Protein AF-A0A497JGT0-F1 (afdb_monomer)

Sequence (75 aa):
LIVVPRLKKFNEHTDDHQIDLARALEEKGKALAVFNLRNLAQAIQKAKHFRPKTKSSRAKLIKRIGNFLEECTCE

Organism: NCBI:txid3101447

Solvent-accessible surface area (backbone atoms only — not comparable to full-atom values): 4567 Å² total; per-residue (Å²): 99,78,41,69,58,81,46,55,92,74,74,73,49,94,65,70,66,58,53,53,53,38,48,55,33,31,76,60,42,50,32,47,57,38,84,45,76,88,49,40,69,60,48,53,62,51,50,77,74,57,73,57,62,80,76,75,56,59,65,62,49,53,50,51,52,51,53,52,50,58,66,67,66,76,117

Radius of gyration: 18.61 Å; Cα contacts (8 Å, |Δi|>4): 56; chains: 1; bounding box: 32×44×46 Å

Nearest PDB structures (foldseek):
  6llw-assembly2_B  TM=5.082E-01  e=2.565E+00  Fagopyrum esculentum
  6llw-assembly1_A  TM=4.877E-01  e=2.394E+00  Fagopyrum esculentum
  6llz-assembly2_B  TM=4.456E-01  e=3.624E+00  Fagopyrum esculentum

Secondary structure (DSSP, 8-state):
-EE-PPPGGGTS---THHHHHHHHHHHTTS-EE-S-GGGHHHHHHHHHH-------THHHHHHHHHHHHHHHT--

Structure (mmCIF, N/CA/C/O backbone):
data_AF-A0A497JGT0-F1
#
_entry.id   AF-A0A497JGT0-F1
#
loop_
_atom_site.group_PDB
_atom_site.id
_atom_site.type_symbol
_atom_site.label_atom_id
_atom_site.label_alt_id
_atom_site.label_comp_id
_atom_site.label_asym_id
_atom_site.label_entity_id
_atom_site.label_seq_id
_atom_site.pdbx_PDB_ins_code
_atom_site.Cartn_x
_atom_site.Cartn_y
_atom_site.Cartn_z
_atom_site.occupancy
_atom_site.B_iso_or_equiv
_atom_site.auth_seq_id
_atom_site.auth_comp_id
_atom_site.auth_asym_id
_atom_site.auth_atom_id
_atom_site.pdbx_PDB_model_num
ATOM 1 N N . LEU A 1 1 ? -8.345 -5.471 -5.394 1.00 72.38 1 LEU A N 1
ATOM 2 C CA . LEU A 1 1 ? -8.050 -4.283 -6.224 1.00 72.38 1 LEU A CA 1
ATOM 3 C C . LEU A 1 1 ? -6.553 -4.270 -6.504 1.00 72.38 1 LEU A C 1
ATOM 5 O O . LEU A 1 1 ? -5.788 -4.300 -5.547 1.00 72.38 1 LEU A O 1
ATOM 9 N N . ILE A 1 2 ? -6.148 -4.306 -7.773 1.00 78.56 2 ILE A N 1
ATOM 10 C CA . ILE A 1 2 ? -4.741 -4.189 -8.184 1.00 78.56 2 ILE A CA 1
ATOM 11 C C . ILE A 1 2 ? -4.582 -2.805 -8.810 1.00 78.56 2 ILE A C 1
ATOM 13 O O . ILE A 1 2 ? -5.382 -2.441 -9.668 1.00 78.56 2 ILE A O 1
ATOM 17 N N . VAL A 1 3 ? -3.591 -2.040 -8.362 1.00 79.62 3 VAL A N 1
ATOM 18 C CA . VAL A 1 3 ? -3.276 -0.712 -8.897 1.00 79.62 3 VAL A CA 1
ATOM 19 C C . VAL A 1 3 ? -1.934 -0.807 -9.605 1.00 79.62 3 VAL A C 1
ATOM 21 O O . VAL A 1 3 ? -0.936 -1.179 -8.994 1.00 79.62 3 VAL A O 1
ATOM 24 N N . VAL A 1 4 ? -1.911 -0.485 -10.895 1.00 78.69 4 VAL A N 1
ATOM 25 C CA . VAL A 1 4 ? -0.690 -0.468 -11.710 1.00 78.69 4 VAL A CA 1
ATOM 26 C C . VAL A 1 4 ? -0.430 0.988 -12.108 1.00 78.69 4 VAL A C 1
ATOM 28 O O . VAL A 1 4 ? -0.998 1.445 -13.101 1.00 78.69 4 VAL A O 1
ATOM 31 N N . PRO A 1 5 ? 0.332 1.761 -11.311 1.00 67.94 5 PRO A N 1
ATOM 32 C CA . PRO A 1 5 ? 0.624 3.149 -11.644 1.00 67.94 5 PRO A CA 1
ATOM 33 C C . PRO A 1 5 ? 1.480 3.229 -12.912 1.00 67.94 5 PRO A C 1
ATOM 35 O O . PRO A 1 5 ? 2.405 2.438 -13.115 1.00 67.94 5 PRO A O 1
ATOM 38 N N . ARG A 1 6 ? 1.172 4.208 -13.764 1.00 63.84 6 ARG A N 1
ATOM 39 C CA . ARG A 1 6 ? 1.951 4.519 -14.966 1.00 63.84 6 ARG A CA 1
ATOM 40 C C . ARG A 1 6 ? 3.271 5.153 -14.529 1.00 63.84 6 ARG A C 1
ATOM 42 O O . ARG A 1 6 ? 3.271 6.133 -13.793 1.00 63.84 6 ARG A O 1
ATOM 49 N N . LEU A 1 7 ? 4.399 4.564 -14.922 1.00 62.50 7 LEU A N 1
ATOM 50 C CA . LEU A 1 7 ? 5.720 5.016 -14.476 1.00 62.50 7 LEU A CA 1
ATOM 51 C C . LEU A 1 7 ? 6.388 5.951 -15.490 1.00 62.50 7 LEU A C 1
ATOM 53 O O . LEU A 1 7 ? 6.427 5.644 -16.682 1.00 62.50 7 LEU A O 1
ATOM 57 N N . LYS A 1 8 ? 7.077 6.986 -14.981 1.00 58.88 8 LYS A N 1
ATOM 58 C CA . LYS A 1 8 ? 8.006 7.855 -15.740 1.00 58.88 8 LYS A CA 1
ATOM 59 C C . LYS A 1 8 ? 9.005 7.074 -16.602 1.00 58.88 8 LYS A C 1
ATOM 61 O O . LYS A 1 8 ? 9.351 7.523 -17.685 1.00 58.88 8 LYS A O 1
ATOM 66 N N . LYS A 1 9 ? 9.438 5.884 -16.162 1.00 58.50 9 LYS A N 1
ATOM 67 C CA . LYS A 1 9 ? 10.386 5.016 -16.892 1.00 58.50 9 LYS A CA 1
ATOM 68 C C . LYS A 1 9 ? 9.893 4.589 -18.286 1.00 58.50 9 LYS A C 1
ATOM 70 O O . LYS A 1 9 ? 10.719 4.277 -19.136 1.00 58.50 9 LYS A O 1
ATOM 75 N N . PHE A 1 10 ? 8.580 4.569 -18.514 1.00 61.41 10 PHE A N 1
ATOM 76 C CA . PHE A 1 10 ? 7.984 4.299 -19.828 1.00 61.41 10 PHE A CA 1
ATOM 77 C C . PHE A 1 10 ? 7.607 5.583 -20.583 1.00 61.41 10 PHE A C 1
ATOM 79 O O . PHE A 1 10 ? 6.937 5.514 -21.605 1.00 61.41 10 PHE A O 1
ATOM 86 N N . ASN A 1 11 ? 8.037 6.751 -20.090 1.00 58.72 11 ASN A N 1
ATOM 87 C CA . ASN A 1 11 ? 7.763 8.071 -20.657 1.00 58.72 11 ASN A CA 1
ATOM 88 C C . ASN A 1 11 ? 6.261 8.437 -20.732 1.00 58.72 11 ASN A C 1
ATOM 90 O O . ASN A 1 11 ? 5.884 9.322 -21.495 1.00 58.72 11 ASN A O 1
ATOM 94 N N . GLU A 1 12 ? 5.405 7.767 -19.944 1.00 60.62 12 GLU A N 1
ATOM 95 C CA . GLU A 1 12 ? 3.940 7.903 -20.019 1.00 60.62 12 GLU A CA 1
ATOM 96 C C . GLU A 1 12 ? 3.352 9.034 -19.150 1.00 60.62 12 GLU A C 1
ATOM 98 O O . GLU A 1 12 ? 2.260 9.490 -19.477 1.00 60.62 12 GLU A O 1
ATOM 103 N N . HIS A 1 13 ? 4.012 9.517 -18.078 1.00 50.41 13 HIS A N 1
ATOM 104 C CA . HIS A 1 13 ? 3.530 10.677 -17.290 1.00 50.41 13 HIS A CA 1
ATOM 105 C C . HIS A 1 13 ? 4.554 11.271 -16.304 1.00 50.41 13 HIS A C 1
ATOM 107 O O . HIS A 1 13 ? 5.478 10.579 -15.884 1.00 50.41 13 HIS A O 1
ATOM 113 N N . THR A 1 14 ? 4.348 12.538 -15.907 1.00 49.12 14 THR A N 1
ATOM 114 C CA . THR A 1 14 ? 5.288 13.397 -15.150 1.00 49.12 14 THR A CA 1
ATOM 115 C C . THR A 1 14 ? 4.961 13.559 -13.656 1.00 49.12 14 THR A C 1
ATOM 117 O O . THR A 1 14 ? 5.584 14.392 -13.008 1.00 49.12 14 THR A O 1
ATOM 120 N N . ASP A 1 15 ? 4.028 12.792 -13.085 1.00 56.88 15 ASP A N 1
ATOM 121 C CA . ASP A 1 15 ? 3.430 13.155 -11.790 1.00 56.88 15 ASP A CA 1
ATOM 122 C C . ASP A 1 15 ? 3.595 12.078 -10.702 1.00 56.88 15 ASP A C 1
ATOM 124 O O . ASP A 1 15 ? 2.982 11.007 -10.739 1.00 56.88 15 ASP A O 1
ATOM 128 N N . ASP A 1 16 ? 4.469 12.365 -9.737 1.00 62.31 16 ASP A N 1
ATOM 129 C CA . ASP A 1 16 ? 4.853 11.476 -8.635 1.00 62.31 16 ASP A CA 1
ATOM 130 C C . ASP A 1 16 ? 3.691 11.230 -7.644 1.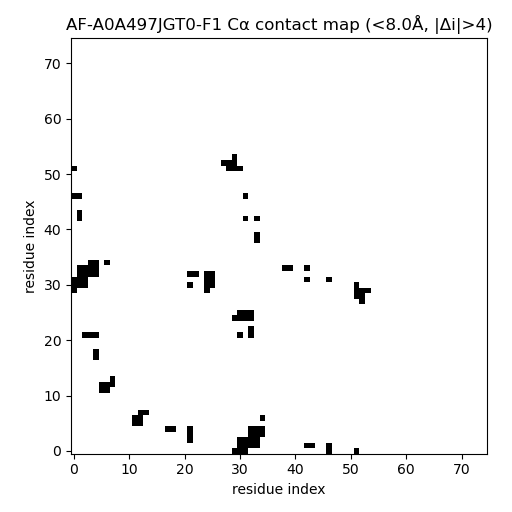00 62.31 16 ASP A C 1
ATOM 132 O O . ASP A 1 16 ? 3.637 10.188 -6.986 1.00 62.31 16 ASP A O 1
ATOM 136 N N . HIS A 1 17 ? 2.669 12.096 -7.637 1.00 68.31 17 HIS A N 1
ATOM 137 C CA . HIS A 1 17 ? 1.508 11.984 -6.749 1.00 68.31 17 HIS A CA 1
ATOM 138 C C . HIS A 1 17 ? 0.664 10.715 -6.969 1.00 68.31 17 HIS A C 1
ATOM 140 O O . HIS A 1 17 ? 0.040 10.206 -6.032 1.00 68.31 17 HIS A O 1
ATOM 146 N N . GLN A 1 18 ? 0.648 10.144 -8.181 1.00 67.94 18 GLN A N 1
ATOM 147 C CA . GLN A 1 18 ? -0.066 8.881 -8.430 1.00 67.94 18 GLN A CA 1
ATOM 148 C C . GLN A 1 18 ? 0.599 7.685 -7.735 1.00 67.94 18 GLN A C 1
ATOM 150 O O . GLN A 1 18 ? -0.081 6.742 -7.316 1.00 67.94 18 GLN A O 1
ATOM 155 N N . ILE A 1 19 ? 1.926 7.723 -7.590 1.00 75.06 19 ILE A N 1
ATOM 156 C CA . ILE A 1 19 ? 2.699 6.686 -6.900 1.00 75.06 19 ILE A CA 1
ATOM 157 C C . ILE A 1 19 ? 2.392 6.738 -5.405 1.00 75.06 19 ILE A C 1
ATOM 159 O O . ILE A 1 19 ? 2.176 5.691 -4.790 1.00 75.06 19 ILE A O 1
ATOM 163 N N . ASP A 1 20 ? 2.294 7.940 -4.840 1.00 79.12 20 ASP A N 1
ATOM 164 C CA . ASP A 1 20 ? 1.955 8.135 -3.431 1.00 79.12 20 ASP A CA 1
ATOM 165 C C . ASP A 1 20 ? 0.556 7.613 -3.102 1.00 79.12 20 ASP A C 1
ATOM 167 O O . ASP A 1 20 ? 0.368 6.927 -2.096 1.00 79.12 20 ASP A O 1
ATOM 171 N N . LEU A 1 21 ? -0.421 7.837 -3.986 1.00 79.50 21 LEU A N 1
ATOM 172 C CA . LEU A 1 21 ? -1.759 7.271 -3.822 1.00 79.50 21 LEU A CA 1
ATOM 173 C C . LEU A 1 21 ? -1.742 5.736 -3.875 1.00 79.50 21 LEU A C 1
ATOM 175 O O . LEU A 1 21 ? -2.379 5.083 -3.044 1.00 79.50 21 LEU A O 1
ATOM 179 N N . ALA A 1 22 ? -1.005 5.149 -4.823 1.00 80.75 22 ALA A N 1
ATOM 180 C CA . ALA A 1 22 ? -0.871 3.697 -4.929 1.00 80.75 22 ALA A CA 1
ATOM 181 C C . ALA A 1 22 ? -0.2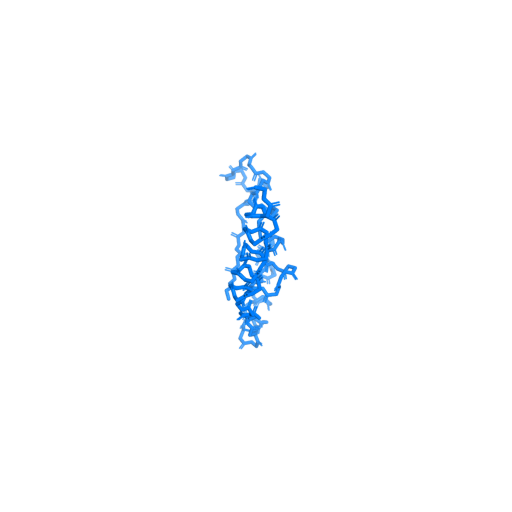39 3.096 -3.660 1.00 80.75 22 ALA A C 1
ATOM 183 O O . ALA A 1 22 ? -0.757 2.109 -3.132 1.00 80.75 22 ALA A O 1
ATOM 184 N N . ARG A 1 23 ? 0.810 3.733 -3.118 1.00 80.19 23 ARG A N 1
ATOM 185 C CA . ARG A 1 23 ? 1.443 3.345 -1.845 1.00 80.19 23 ARG A CA 1
ATOM 186 C C . ARG A 1 23 ? 0.489 3.477 -0.665 1.00 80.19 23 ARG A C 1
ATOM 188 O O . ARG A 1 23 ? 0.343 2.534 0.104 1.00 80.19 23 ARG A O 1
ATOM 195 N N . ALA A 1 24 ? -0.222 4.596 -0.549 1.00 81.69 24 ALA A N 1
ATOM 196 C CA . ALA A 1 24 ? -1.170 4.820 0.541 1.00 81.69 24 ALA A CA 1
ATOM 197 C C . ALA A 1 24 ? -2.331 3.807 0.531 1.00 81.69 24 ALA A C 1
ATOM 199 O O . ALA A 1 24 ? -2.851 3.428 1.585 1.00 81.69 24 ALA A O 1
ATOM 200 N N . LEU A 1 25 ? -2.764 3.353 -0.649 1.00 80.44 25 LEU A N 1
ATOM 201 C CA . LEU A 1 25 ? -3.781 2.307 -0.787 1.00 80.44 25 LEU A CA 1
ATOM 202 C C . LEU A 1 25 ? -3.249 0.917 -0.416 1.00 80.44 25 LEU A C 1
ATOM 204 O O . LEU A 1 25 ? -3.997 0.121 0.165 1.00 80.44 25 LEU A O 1
ATOM 208 N N . GLU A 1 26 ? -1.987 0.637 -0.730 1.00 81.81 26 GLU A N 1
ATOM 209 C CA . GLU A 1 26 ? -1.300 -0.594 -0.340 1.00 81.81 26 GLU A CA 1
ATOM 210 C C . GLU A 1 26 ? -1.050 -0.664 1.167 1.00 81.81 26 GLU A C 1
ATOM 212 O O . GLU A 1 26 ? -1.440 -1.643 1.803 1.00 81.81 26 GLU A O 1
ATOM 217 N N . GLU A 1 27 ? -0.529 0.406 1.767 1.00 81.50 27 GLU A N 1
ATOM 218 C CA . GLU A 1 27 ? -0.283 0.510 3.210 1.00 81.50 27 GLU A CA 1
ATOM 219 C C . GLU A 1 27 ? -1.575 0.336 4.021 1.00 81.50 27 GLU A C 1
ATOM 221 O O . GLU A 1 27 ? -1.619 -0.367 5.032 1.00 81.50 27 GLU A O 1
ATOM 226 N N . LYS A 1 28 ? -2.686 0.898 3.529 1.00 77.19 28 LYS A N 1
ATOM 227 C CA . LYS A 1 28 ? -4.008 0.722 4.149 1.00 77.19 28 LYS A CA 1
ATOM 228 C C . LYS A 1 28 ? -4.604 -0.672 3.926 1.00 77.19 28 LYS A C 1
ATOM 230 O O . LYS A 1 28 ? -5.720 -0.925 4.387 1.00 77.19 28 LYS A O 1
ATOM 235 N N . GLY A 1 29 ? -3.914 -1.568 3.214 1.00 75.06 29 GLY A N 1
ATOM 236 C CA . GLY A 1 29 ? -4.388 -2.913 2.895 1.00 75.06 29 GLY A CA 1
ATOM 237 C C . GLY A 1 29 ? -5.677 -2.896 2.074 1.00 75.06 29 GLY A C 1
ATOM 238 O O . GLY A 1 29 ? -6.542 -3.757 2.252 1.00 75.06 29 GLY A O 1
ATOM 239 N N . LYS A 1 30 ? -5.845 -1.880 1.218 1.00 74.38 30 LYS A N 1
ATOM 240 C CA . LYS A 1 30 ? -7.02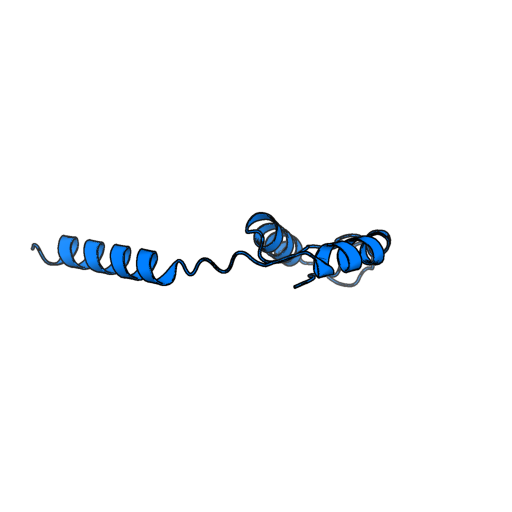6 -1.701 0.358 1.00 74.38 30 LYS A CA 1
ATOM 241 C C . LYS A 1 30 ? -6.767 -2.115 -1.088 1.00 74.38 30 LYS A C 1
ATOM 243 O O . LYS A 1 30 ? -7.700 -2.549 -1.763 1.00 74.38 30 LYS A O 1
ATOM 248 N N . ALA A 1 31 ? -5.524 -2.021 -1.552 1.00 80.25 31 ALA A N 1
ATOM 249 C CA . ALA A 1 31 ? -5.110 -2.461 -2.879 1.00 80.25 31 ALA A CA 1
ATOM 250 C C . ALA A 1 31 ? -3.712 -3.092 -2.854 1.00 80.25 31 ALA A C 1
ATOM 252 O O . ALA A 1 31 ? -2.992 -2.948 -1.878 1.00 80.25 31 ALA A O 1
ATOM 253 N N . LEU A 1 32 ? -3.339 -3.785 -3.928 1.00 81.81 32 LEU A N 1
ATOM 254 C CA . LEU A 1 32 ? -1.963 -4.217 -4.181 1.00 81.81 32 LEU A CA 1
ATOM 255 C C . LEU A 1 32 ? -1.370 -3.304 -5.252 1.00 81.81 32 LEU A C 1
ATOM 257 O O . LEU A 1 32 ? -1.931 -3.236 -6.352 1.00 81.81 32 LEU A O 1
ATOM 261 N N . ALA A 1 33 ? -0.285 -2.598 -4.937 1.00 82.50 33 ALA A N 1
ATOM 262 C CA . ALA A 1 33 ? 0.360 -1.688 -5.874 1.00 82.50 33 ALA A CA 1
ATOM 263 C C . ALA A 1 33 ? 1.459 -2.427 -6.649 1.00 82.50 33 ALA A C 1
ATOM 265 O O . ALA A 1 33 ? 2.344 -3.061 -6.080 1.00 82.50 33 ALA A O 1
ATOM 266 N N . VAL A 1 34 ? 1.409 -2.366 -7.978 1.00 83.25 34 VAL A N 1
ATOM 267 C CA . VAL A 1 34 ? 2.368 -3.044 -8.857 1.00 83.25 34 VAL A CA 1
ATOM 268 C C . VAL A 1 34 ? 3.144 -2.006 -9.641 1.00 83.25 34 VAL A C 1
ATOM 270 O O . VAL A 1 34 ? 2.726 -1.567 -10.706 1.00 83.25 34 VAL A O 1
ATOM 273 N N . PHE A 1 35 ? 4.310 -1.640 -9.120 1.00 76.12 35 PHE A N 1
ATOM 274 C CA . PHE A 1 35 ? 5.204 -0.689 -9.780 1.00 76.12 35 PHE A CA 1
ATOM 275 C C . PHE A 1 35 ? 5.987 -1.330 -10.935 1.00 76.12 35 PHE A C 1
ATOM 277 O O . PHE A 1 35 ? 6.425 -0.644 -11.843 1.00 76.12 35 PHE A O 1
ATOM 284 N N . ASN A 1 36 ? 6.169 -2.653 -10.943 1.00 76.94 36 ASN A N 1
ATOM 285 C CA . ASN A 1 36 ? 6.903 -3.342 -12.004 1.00 76.94 36 ASN A CA 1
ATOM 286 C C . ASN A 1 36 ? 6.027 -4.414 -12.654 1.00 76.94 36 ASN A C 1
ATOM 288 O O . ASN A 1 36 ? 5.596 -5.349 -11.981 1.00 76.94 36 ASN A O 1
ATOM 292 N N . L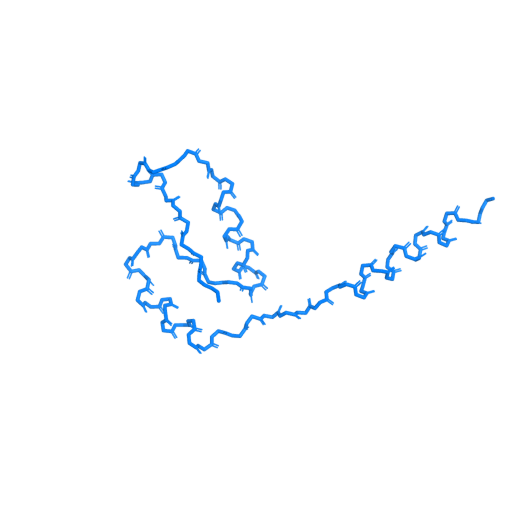EU A 1 37 ? 5.824 -4.315 -13.970 1.00 77.56 37 LEU A N 1
ATOM 293 C CA . LEU A 1 37 ? 5.033 -5.269 -14.754 1.00 77.56 37 LEU A CA 1
ATOM 294 C C . LEU A 1 37 ? 5.547 -6.711 -14.643 1.00 77.56 37 LEU A C 1
ATOM 296 O O . LEU A 1 37 ? 4.748 -7.641 -14.678 1.00 77.56 37 LEU A O 1
ATOM 300 N N . ARG A 1 38 ? 6.851 -6.920 -14.412 1.00 80.06 38 ARG A N 1
ATOM 301 C CA . ARG A 1 38 ? 7.407 -8.265 -14.157 1.00 80.06 38 ARG A CA 1
ATOM 302 C C . ARG A 1 38 ? 6.797 -8.926 -12.917 1.00 80.06 38 ARG A C 1
ATOM 304 O O . ARG A 1 38 ? 6.662 -10.143 -12.867 1.00 80.06 38 ARG A O 1
ATOM 311 N N . ASN A 1 39 ? 6.366 -8.121 -11.948 1.00 79.12 39 ASN A N 1
ATOM 312 C CA . ASN A 1 39 ? 5.748 -8.586 -10.711 1.00 79.12 39 ASN A CA 1
ATOM 313 C C . ASN A 1 39 ? 4.218 -8.679 -10.822 1.00 79.12 39 ASN A C 1
ATOM 315 O O . ASN A 1 39 ? 3.570 -9.117 -9.872 1.00 79.12 39 ASN A O 1
ATOM 319 N N . LEU A 1 40 ? 3.624 -8.310 -11.965 1.00 81.19 40 LEU A N 1
ATOM 320 C CA . LEU A 1 40 ? 2.175 -8.338 -12.167 1.00 81.19 40 LEU A CA 1
ATOM 321 C C . LEU A 1 40 ? 1.614 -9.755 -12.035 1.00 81.19 40 LEU A C 1
ATOM 323 O O . LEU A 1 40 ? 0.619 -9.953 -11.345 1.00 81.19 40 LEU A O 1
ATOM 327 N N . ALA A 1 41 ? 2.285 -10.752 -12.617 1.00 82.31 41 ALA A N 1
ATOM 328 C CA . ALA A 1 41 ? 1.869 -12.150 -12.506 1.00 82.31 41 ALA A CA 1
ATOM 329 C C . ALA A 1 41 ? 1.813 -12.619 -11.039 1.00 82.31 41 ALA A C 1
ATOM 331 O O . ALA A 1 41 ? 0.844 -13.249 -10.614 1.00 82.31 41 ALA A O 1
ATOM 332 N N . GLN A 1 42 ? 2.811 -12.245 -10.233 1.00 83.06 42 GLN A N 1
ATOM 333 C CA . GLN A 1 42 ? 2.832 -12.547 -8.800 1.00 83.06 42 GLN A CA 1
ATOM 334 C C . GLN A 1 42 ? 1.748 -11.776 -8.036 1.00 83.06 42 GLN A C 1
ATOM 336 O O . GLN A 1 42 ? 1.084 -12.334 -7.162 1.00 83.06 42 GLN A O 1
ATOM 341 N N . ALA A 1 43 ? 1.536 -10.504 -8.373 1.00 80.94 43 ALA A N 1
ATOM 342 C CA . ALA A 1 43 ? 0.504 -9.676 -7.763 1.00 80.94 43 ALA A CA 1
ATOM 343 C C . ALA A 1 43 ? -0.909 -10.196 -8.056 1.00 80.94 43 ALA A C 1
ATOM 345 O O . ALA A 1 43 ? -1.750 -10.174 -7.163 1.00 80.94 43 ALA A O 1
ATOM 346 N N . ILE A 1 44 ? -1.161 -10.736 -9.252 1.00 81.69 44 ILE A N 1
ATOM 347 C CA . ILE A 1 44 ? -2.428 -11.390 -9.606 1.00 81.69 44 ILE A CA 1
ATOM 348 C C . ILE A 1 44 ? -2.667 -12.622 -8.722 1.00 81.69 44 ILE A C 1
ATOM 350 O O . ILE A 1 44 ? -3.769 -12.801 -8.205 1.00 81.69 44 ILE A O 1
ATOM 354 N N . GLN A 1 45 ? -1.642 -13.448 -8.480 1.00 83.62 45 GLN A N 1
ATOM 355 C CA . GLN A 1 45 ? -1.772 -14.605 -7.582 1.00 83.62 45 GLN A CA 1
ATOM 356 C C . GLN A 1 45 ? -2.035 -14.182 -6.128 1.00 83.62 45 GLN A C 1
ATOM 358 O O . GLN A 1 45 ? -2.881 -14.772 -5.452 1.00 83.62 45 GLN A O 1
ATOM 363 N N . LYS A 1 46 ? -1.373 -13.118 -5.656 1.00 79.81 46 LYS A N 1
ATOM 364 C CA . LYS A 1 46 ? -1.639 -12.526 -4.334 1.00 79.81 46 LYS A CA 1
ATOM 365 C C . LYS A 1 46 ? -3.040 -11.917 -4.252 1.00 79.81 46 LYS A C 1
ATOM 367 O O . LYS A 1 46 ? -3.708 -12.067 -3.233 1.00 79.81 46 LYS A O 1
ATOM 372 N N . ALA A 1 47 ? -3.521 -11.295 -5.328 1.00 80.44 47 ALA A N 1
ATOM 373 C CA . ALA A 1 47 ? -4.839 -10.673 -5.387 1.00 80.44 47 ALA A CA 1
ATOM 374 C C . ALA A 1 47 ? -5.984 -11.680 -5.225 1.00 80.44 47 ALA A C 1
ATOM 376 O O . ALA A 1 47 ? -7.002 -11.323 -4.638 1.00 80.44 47 ALA A O 1
ATOM 377 N N . LYS A 1 48 ? -5.806 -12.938 -5.658 1.00 79.25 48 LYS A N 1
ATOM 378 C CA . LYS A 1 48 ? -6.790 -14.015 -5.432 1.00 79.25 48 LYS A CA 1
ATOM 379 C C . LYS A 1 48 ? -7.087 -14.255 -3.950 1.00 79.25 48 LYS A C 1
ATOM 381 O O . LYS A 1 48 ? -8.205 -14.612 -3.601 1.00 79.25 48 LYS A O 1
ATOM 386 N N . HIS A 1 49 ? -6.100 -14.033 -3.085 1.00 78.25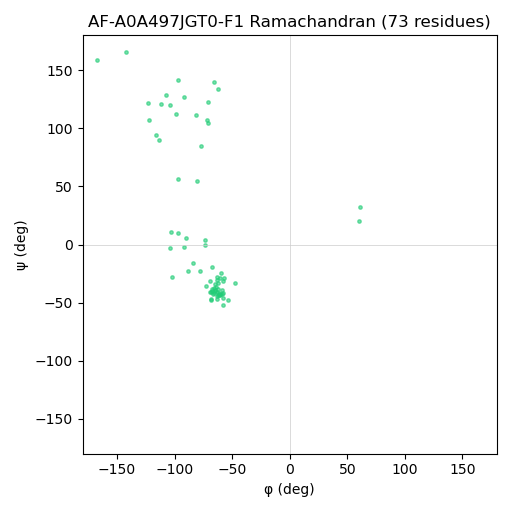 49 HIS A N 1
ATOM 387 C CA . HIS A 1 49 ? -6.210 -14.238 -1.638 1.00 78.25 49 HIS A CA 1
ATOM 388 C C . HIS A 1 49 ? -6.352 -12.919 -0.865 1.00 78.25 49 HIS A C 1
ATOM 390 O O . HIS A 1 49 ? -6.504 -12.912 0.356 1.00 78.25 49 HIS A O 1
ATOM 396 N N . PHE A 1 50 ? -6.305 -11.786 -1.563 1.00 77.62 50 PHE A N 1
ATOM 397 C CA . PHE A 1 50 ? -6.339 -10.471 -0.950 1.00 77.62 50 PHE A CA 1
ATOM 398 C C . PHE A 1 50 ? -7.776 -10.068 -0.614 1.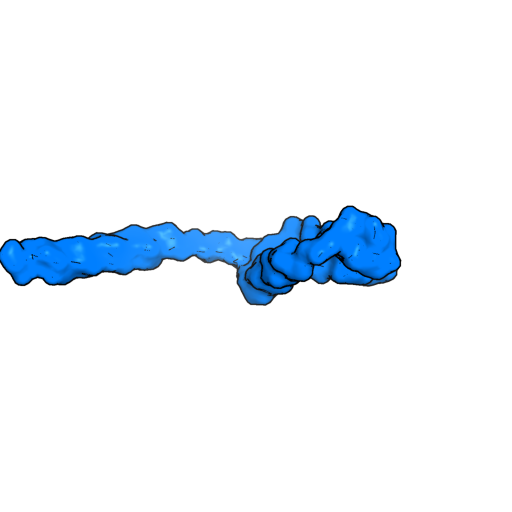00 77.62 50 PHE A C 1
ATOM 400 O O . PHE A 1 50 ? -8.580 -9.772 -1.499 1.00 77.62 50 PHE A O 1
ATOM 407 N N . ARG A 1 51 ? -8.091 -9.995 0.682 1.00 71.19 51 ARG A N 1
ATOM 408 C CA . ARG A 1 51 ? -9.335 -9.389 1.172 1.00 71.19 51 ARG A CA 1
ATOM 409 C C . ARG A 1 51 ? -9.059 -7.960 1.643 1.00 71.19 51 ARG A C 1
ATOM 411 O O . ARG A 1 51 ? -8.370 -7.795 2.652 1.00 71.19 51 ARG A O 1
ATOM 418 N N . PRO A 1 52 ? -9.588 -6.929 0.960 1.00 69.56 52 PRO A N 1
ATOM 419 C CA . PRO A 1 52 ? -9.394 -5.555 1.392 1.00 69.56 52 PRO A CA 1
ATOM 420 C C . PRO A 1 52 ? -10.025 -5.343 2.771 1.00 69.56 52 PRO A C 1
ATOM 422 O O . PRO A 1 52 ? -11.165 -5.742 3.021 1.00 69.56 52 PRO A O 1
ATOM 425 N 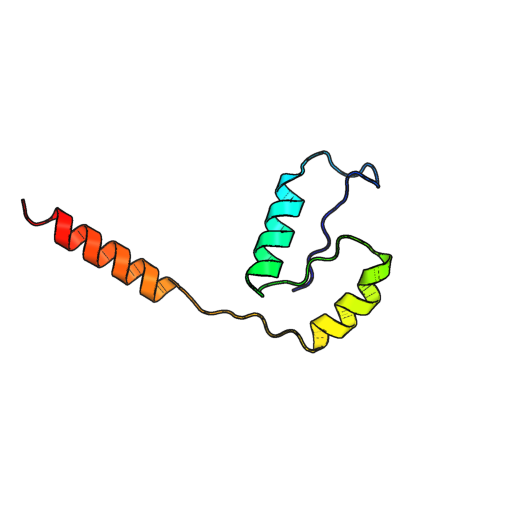N . LYS A 1 53 ? -9.292 -4.689 3.679 1.00 64.50 53 LYS A N 1
ATOM 426 C CA . LYS A 1 53 ? -9.831 -4.305 4.990 1.00 64.50 53 LYS A CA 1
ATOM 427 C C . LYS A 1 53 ? -10.731 -3.081 4.831 1.00 64.50 53 LYS A C 1
ATOM 429 O O . LYS A 1 53 ? -10.323 -1.943 5.053 1.00 64.50 53 LYS A O 1
ATOM 434 N N . THR A 1 54 ? -11.992 -3.311 4.486 1.00 59.50 54 THR A N 1
ATOM 435 C CA . THR A 1 54 ? -13.025 -2.269 4.399 1.00 59.50 54 THR A CA 1
ATOM 436 C C . THR A 1 54 ? -13.568 -1.938 5.793 1.00 59.50 54 THR A C 1
ATOM 438 O O . THR A 1 54 ? -14.765 -2.025 6.048 1.00 59.50 54 THR A O 1
ATOM 441 N N . LYS A 1 55 ? -12.701 -1.588 6.754 1.00 58.47 55 LYS A N 1
ATOM 442 C CA . LYS A 1 55 ? -13.193 -1.024 8.019 1.00 58.47 55 LYS A CA 1
ATOM 443 C C . LYS A 1 55 ? -13.699 0.386 7.729 1.00 58.47 55 LYS A C 1
ATOM 445 O O . LYS A 1 55 ? -12.916 1.293 7.452 1.00 58.47 55 LYS A O 1
ATOM 450 N N . SER A 1 56 ? -15.019 0.548 7.734 1.00 60.78 56 SER A N 1
ATOM 451 C CA . SER A 1 56 ? -15.662 1.839 7.518 1.00 60.78 56 SER A CA 1
ATOM 452 C C . SER A 1 56 ? -15.429 2.725 8.741 1.00 60.78 56 SER A C 1
ATOM 454 O O . SER A 1 56 ? -16.051 2.549 9.785 1.00 60.78 56 SER A O 1
ATOM 456 N N . SER A 1 57 ? -14.521 3.693 8.624 1.00 65.62 57 SER A N 1
ATOM 457 C CA . SER A 1 57 ? -14.278 4.693 9.672 1.00 65.62 57 SER A CA 1
ATOM 458 C C . SER A 1 57 ? -15.400 5.735 9.775 1.00 65.62 57 SER A C 1
ATOM 460 O O . SER A 1 57 ? -15.277 6.661 10.572 1.00 65.62 57 SER A O 1
ATOM 462 N N . ARG A 1 58 ? -16.492 5.598 9.000 1.00 72.94 58 ARG A N 1
ATOM 463 C CA . ARG A 1 58 ? -17.618 6.547 8.976 1.00 72.94 58 ARG A CA 1
ATOM 464 C C . ARG A 1 58 ? -18.189 6.798 10.366 1.00 72.94 58 ARG A C 1
ATOM 466 O O . ARG A 1 58 ? -18.319 7.949 10.749 1.00 72.94 58 ARG A O 1
ATOM 473 N N . ALA A 1 59 ? -18.453 5.744 11.138 1.00 74.94 59 ALA A N 1
ATOM 474 C CA . ALA A 1 59 ? -19.008 5.884 12.485 1.00 74.94 59 ALA A CA 1
ATOM 475 C C . ALA A 1 59 ? -18.065 6.652 13.430 1.00 74.94 59 ALA A C 1
ATOM 477 O O . ALA A 1 59 ? -18.507 7.490 14.208 1.00 74.94 59 ALA A O 1
AT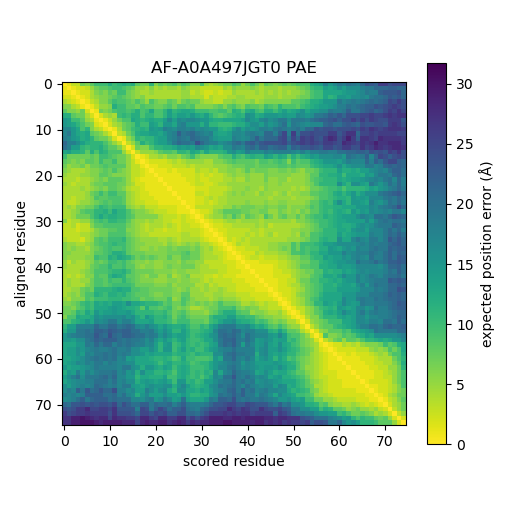OM 478 N N . LYS A 1 60 ? -16.748 6.423 13.320 1.00 78.19 60 LYS A N 1
ATOM 479 C CA . LYS A 1 60 ? -15.732 7.163 14.087 1.00 78.19 60 LYS A CA 1
ATOM 480 C C . LYS A 1 60 ? -15.644 8.631 13.674 1.00 78.19 60 LYS A C 1
ATOM 482 O O . LYS A 1 60 ? -15.442 9.479 14.535 1.00 78.19 60 LYS A O 1
ATOM 487 N N . LEU A 1 61 ? -15.772 8.916 12.379 1.00 81.19 61 LEU A N 1
ATOM 488 C C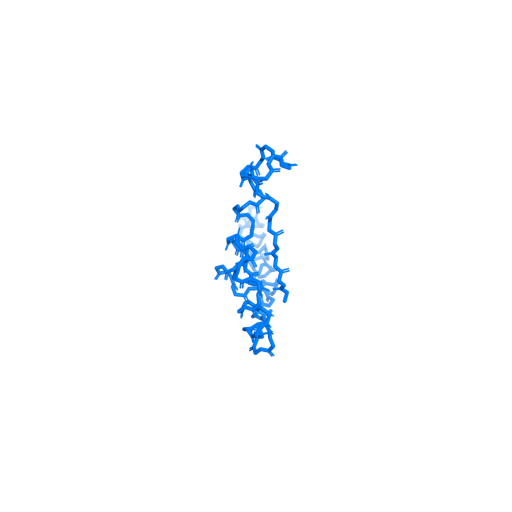A . LEU A 1 61 ? -15.748 10.279 11.857 1.00 81.19 61 LEU A CA 1
ATOM 489 C C . LEU A 1 61 ? -16.994 11.057 12.292 1.00 81.19 61 LEU A C 1
ATOM 491 O O . LEU A 1 61 ? -16.854 12.151 12.820 1.00 81.19 61 LEU A O 1
ATOM 495 N N . ILE A 1 62 ? -18.181 10.457 12.157 1.00 85.25 62 ILE A N 1
ATOM 496 C CA . ILE A 1 62 ? -19.447 11.047 12.617 1.00 85.25 62 ILE A CA 1
ATOM 497 C C . ILE A 1 62 ? -19.380 11.335 14.119 1.00 85.25 62 ILE A C 1
ATOM 499 O O . ILE A 1 62 ? -19.693 12.444 14.530 1.00 85.25 62 ILE A O 1
ATOM 503 N N . LYS A 1 63 ? -18.886 10.385 14.927 1.00 86.38 63 LYS A N 1
ATOM 504 C CA . LYS A 1 63 ? -18.720 10.586 16.373 1.00 86.38 63 LYS A CA 1
ATOM 505 C C . LYS A 1 63 ? -17.772 11.744 16.705 1.00 86.38 63 LYS A C 1
ATOM 507 O O . LYS A 1 63 ? -18.067 12.527 17.591 1.00 86.38 63 LYS A O 1
ATOM 512 N N . ARG A 1 64 ? -16.645 11.878 15.995 1.00 86.31 64 ARG A N 1
ATOM 513 C CA . ARG A 1 64 ? -15.709 12.996 16.214 1.00 86.31 64 ARG A CA 1
ATOM 514 C C . ARG A 1 64 ? -16.312 14.349 15.854 1.00 86.31 64 ARG A C 1
ATOM 516 O O . ARG A 1 64 ? -16.086 15.302 16.582 1.00 86.31 64 ARG A O 1
ATOM 523 N N . ILE A 1 65 ? -17.047 14.420 14.746 1.00 88.94 65 ILE A N 1
ATOM 524 C CA . ILE A 1 65 ? -17.716 15.658 14.330 1.00 88.94 65 ILE A CA 1
ATOM 525 C C . ILE A 1 65 ? -18.817 16.020 15.335 1.00 88.94 65 ILE A C 1
ATOM 527 O O . ILE A 1 65 ? -18.901 17.176 15.721 1.00 88.94 65 ILE A O 1
ATOM 531 N N . GLY A 1 66 ? -19.601 15.041 15.804 1.00 87.69 66 GLY A N 1
ATOM 532 C CA . GLY A 1 66 ? -20.615 15.247 16.845 1.00 87.69 66 GLY A CA 1
ATOM 533 C C . GLY A 1 66 ? -20.021 15.809 18.136 1.00 87.69 66 GLY A C 1
ATOM 534 O O . GLY A 1 66 ? -20.431 16.877 18.567 1.00 87.69 66 GLY A O 1
ATOM 535 N N . ASN A 1 67 ? -18.979 15.161 18.664 1.00 88.88 67 ASN A N 1
ATOM 536 C CA . ASN A 1 67 ? -18.288 15.625 19.868 1.00 88.88 67 ASN A CA 1
ATOM 537 C C . ASN A 1 67 ? -17.722 17.050 19.719 1.00 88.88 67 ASN A C 1
ATOM 539 O O . ASN A 1 67 ? -17.820 17.844 20.644 1.00 88.88 67 ASN A O 1
ATOM 543 N N . PHE A 1 68 ? -17.136 17.375 18.562 1.00 90.12 68 PHE A N 1
ATOM 544 C CA . PHE A 1 68 ? -16.598 18.714 18.303 1.00 90.12 68 PHE A CA 1
ATOM 545 C C . PHE A 1 68 ? -17.699 19.781 18.270 1.00 90.12 68 PHE A C 1
ATOM 547 O O . PHE A 1 68 ? -17.512 20.880 18.777 1.00 90.12 68 PHE A O 1
ATOM 554 N N . LEU A 1 69 ? -18.857 19.460 17.687 1.00 89.00 69 LEU A N 1
ATOM 555 C CA . LEU A 1 69 ? -19.995 20.374 17.663 1.00 89.00 69 LEU A CA 1
ATOM 556 C C . LEU A 1 69 ? -20.581 20.580 19.063 1.00 89.00 69 LEU A C 1
ATOM 558 O O . LEU A 1 69 ? -20.879 21.717 19.397 1.00 89.00 69 LEU A O 1
ATOM 562 N N . GLU A 1 70 ? -20.680 19.525 19.880 1.00 84.06 70 GLU A N 1
ATOM 563 C CA . GLU A 1 70 ? -21.120 19.626 21.281 1.00 84.06 70 GLU A CA 1
ATOM 564 C C . GLU A 1 70 ? -20.179 20.506 22.119 1.00 84.06 70 GLU A C 1
ATOM 566 O O . GLU A 1 70 ? -20.651 21.344 22.883 1.00 84.06 70 GLU A O 1
ATOM 571 N N . GLU A 1 71 ? -18.861 20.370 21.932 1.00 80.75 71 GLU A N 1
ATOM 572 C CA . GLU A 1 71 ? -17.848 21.209 22.589 1.00 80.75 71 GLU A CA 1
ATOM 573 C C . GLU A 1 71 ? -17.930 22.684 22.155 1.00 80.75 71 GLU A C 1
ATOM 575 O O . GLU A 1 71 ? -17.703 23.569 22.976 1.00 80.75 71 GLU A O 1
ATOM 580 N N . CYS A 1 72 ? -18.295 22.967 20.898 1.00 71.31 72 CYS A N 1
ATOM 581 C CA . CYS A 1 72 ? -18.442 24.334 20.384 1.00 71.31 72 CYS A CA 1
ATOM 582 C C . CYS A 1 72 ? -19.801 24.992 20.681 1.00 71.31 72 CYS A C 1
ATOM 584 O O . CYS A 1 72 ? -19.918 26.203 20.532 1.00 71.31 72 CYS A O 1
ATOM 586 N N . THR A 1 73 ? -20.834 24.235 21.062 1.00 63.94 73 THR A N 1
ATOM 587 C CA . THR A 1 73 ? -22.164 24.783 21.416 1.00 63.94 73 THR A CA 1
ATOM 588 C C . THR A 1 73 ? -22.327 25.127 22.899 1.00 63.94 73 THR A C 1
ATOM 590 O O . THR A 1 73 ? -23.420 25.494 23.323 1.00 63.94 73 THR A O 1
ATOM 593 N N . CYS A 1 74 ? -21.256 25.024 23.684 1.00 52.31 74 CYS A N 1
ATOM 594 C CA . CYS A 1 74 ? -21.191 25.503 25.062 1.00 52.31 74 CYS A CA 1
ATOM 595 C C . CYS A 1 74 ? -20.537 26.898 25.129 1.00 52.31 74 CYS A C 1
ATOM 597 O O . CYS A 1 74 ? -19.549 27.072 25.834 1.00 52.31 74 CYS A O 1
ATOM 599 N N . GLU A 1 75 ? -21.081 27.872 24.397 1.00 47.78 75 GLU A N 1
ATOM 600 C CA . GLU A 1 75 ? -20.903 29.321 24.614 1.00 47.78 75 GLU A CA 1
ATOM 601 C C . GLU A 1 75 ? -22.238 30.039 24.379 1.00 47.78 75 GLU A C 1
ATOM 603 O O . GLU A 1 75 ? -22.918 29.715 23.375 1.00 47.78 75 GLU A O 1
#

Mean predicted aligned error: 11.24 Å

Foldseek 3Di:
DEAEDDDCVVVPDDDCVSVVVLVVCVVQLNYHYDPDPVCVVVRVVVVVVRDRPPPPCPVVVVVVVVVVVVVVPPD

pLDDT: mean 74.25, std 10.43, range [47.78, 90.12]